Protein AF-A0A832JAD4-F1 (afdb_monomer_lite)

Sequence (113 aa):
MDERKDVEKTIIETLKQYPYGLSISELAKILKINRVTLSKYLDILREKGMINYRPIGRAKVWFVSEDINILEAIFGESDLNRILRKNNNNTYHIGDIKFVLLPSEIIQDLYLV

Radius of gyration: 17.94 Å; chains: 1; bounding box: 52×22×46 Å

Foldseek 3Di:
DDVLVVVLVVLQVVQVVPQVAAFLVVSCVVVVPDSVVVVVSLVVCVVVVQKDFDDDPNTTGIHGRDPCLVCCLQPNPDPNQPAPDDDPPDTDGSPNDPDDDDDPVVVVVNPPD

Secondary structure (DSSP, 8-state):
--HHHHHHHHHHHHHHT-TT-EEHHHHHHHHT--HHHHHHHHHHHHHTTSEEEEEETTEEEEEE-----HHHHHHSS-GGGS-SEEETTEEE-GGG-------HHHHHHHS--

pLDDT: mean 78.14, std 18.18, range [46.75, 97.94]

Structure (mmCIF, N/CA/C/O backbone):
data_AF-A0A832JAD4-F1
#
_entry.id   AF-A0A832JAD4-F1
#
loop_
_atom_site.group_PDB
_atom_site.id
_atom_site.type_symbol
_atom_site.label_atom_id
_atom_site.label_alt_id
_atom_site.label_comp_id
_atom_site.label_asym_id
_atom_site.label_entity_id
_atom_site.label_seq_id
_atom_site.pdbx_PDB_ins_code
_atom_site.Cartn_x
_atom_site.Cartn_y
_atom_site.Cartn_z
_atom_site.occupancy
_atom_site.B_iso_or_equiv
_atom_site.auth_seq_id
_atom_site.auth_comp_id
_atom_site.auth_asym_id
_atom_site.auth_atom_id
_atom_site.pdbx_PDB_model_num
ATOM 1 N N . MET A 1 1 ? -22.122 7.873 9.790 1.00 50.75 1 MET A N 1
ATOM 2 C CA . MET A 1 1 ? -20.706 7.868 9.375 1.00 50.75 1 MET A CA 1
ATOM 3 C C . MET A 1 1 ? -20.147 6.520 9.802 1.00 50.75 1 MET A C 1
ATOM 5 O O . MET A 1 1 ? -20.363 6.157 10.949 1.00 50.75 1 MET A O 1
ATOM 9 N N . ASP A 1 2 ? -19.642 5.711 8.870 1.00 74.19 2 ASP A N 1
ATOM 10 C CA . ASP A 1 2 ? -19.223 4.324 9.141 1.00 74.19 2 ASP A CA 1
ATOM 11 C C . ASP A 1 2 ? -17.738 4.316 9.512 1.00 74.19 2 ASP A C 1
ATOM 13 O O . ASP A 1 2 ? -16.883 4.447 8.639 1.00 74.19 2 ASP A O 1
ATOM 17 N N . GLU A 1 3 ? -17.450 4.174 10.806 1.00 76.50 3 GLU A N 1
ATOM 18 C CA . GLU A 1 3 ? -16.104 4.232 11.399 1.00 76.50 3 GLU A CA 1
ATOM 19 C C . GLU A 1 3 ? -15.094 3.311 10.684 1.00 76.50 3 GLU A C 1
ATOM 21 O O . GLU A 1 3 ? -13.911 3.632 10.577 1.00 76.50 3 GLU A O 1
ATOM 26 N N . ARG A 1 4 ? -15.557 2.191 10.106 1.00 76.31 4 ARG A N 1
ATOM 27 C CA . ARG A 1 4 ? -14.704 1.273 9.331 1.00 76.31 4 ARG A CA 1
ATOM 28 C C . ARG A 1 4 ? -14.215 1.880 8.020 1.00 76.31 4 ARG A C 1
ATOM 30 O O . ARG A 1 4 ? -13.050 1.702 7.665 1.00 76.31 4 ARG A O 1
ATOM 37 N N . LYS A 1 5 ? -15.085 2.601 7.307 1.00 79.81 5 LYS A N 1
ATOM 38 C CA . LYS A 1 5 ? -14.721 3.264 6.044 1.00 79.81 5 LYS A CA 1
ATOM 39 C C . LYS A 1 5 ? -13.705 4.377 6.278 1.00 79.81 5 LYS A C 1
ATOM 41 O O . LYS A 1 5 ? -12.825 4.574 5.443 1.00 79.81 5 LYS A O 1
ATOM 46 N N . ASP A 1 6 ? -13.787 5.045 7.425 1.00 90.50 6 ASP A N 1
ATOM 47 C CA . ASP A 1 6 ? -12.845 6.099 7.798 1.00 90.50 6 ASP A CA 1
ATOM 48 C C . ASP A 1 6 ? -11.436 5.530 8.050 1.00 90.50 6 ASP A C 1
ATOM 50 O O . ASP A 1 6 ? -10.444 6.090 7.574 1.00 90.50 6 ASP A O 1
ATOM 54 N N . VAL A 1 7 ? -11.328 4.367 8.707 1.00 93.50 7 VAL A N 1
ATOM 55 C CA . VAL A 1 7 ? -10.036 3.684 8.916 1.00 93.50 7 VAL A CA 1
ATOM 56 C C . VAL A 1 7 ? -9.431 3.200 7.596 1.00 93.50 7 VAL A C 1
ATOM 58 O O . VAL A 1 7 ? -8.252 3.444 7.339 1.00 93.50 7 VAL A O 1
ATOM 61 N N . GLU A 1 8 ? -10.226 2.549 6.743 1.00 95.00 8 GLU A N 1
ATOM 62 C CA . GLU A 1 8 ? -9.777 2.077 5.425 1.00 95.00 8 GLU A CA 1
ATOM 63 C C . GLU A 1 8 ? -9.231 3.221 4.563 1.00 95.00 8 GLU A C 1
ATOM 65 O O . GLU A 1 8 ? -8.129 3.122 4.015 1.00 95.00 8 GLU A O 1
ATOM 70 N N . LYS A 1 9 ? -9.967 4.335 4.501 1.00 95.62 9 LYS A N 1
ATOM 71 C CA . LYS A 1 9 ? -9.557 5.534 3.768 1.00 95.62 9 LYS A CA 1
ATOM 72 C C . LYS A 1 9 ? -8.243 6.101 4.307 1.00 95.62 9 LYS A C 1
ATOM 74 O O . LYS A 1 9 ? -7.336 6.369 3.524 1.00 95.62 9 LYS A O 1
ATOM 79 N N . THR A 1 10 ? -8.111 6.210 5.629 1.00 96.69 10 THR A N 1
ATOM 80 C CA . THR A 1 10 ? -6.897 6.739 6.273 1.00 96.69 10 THR A CA 1
ATOM 81 C C . THR A 1 10 ? -5.666 5.875 5.965 1.00 96.69 10 THR A C 1
ATOM 83 O O . THR A 1 10 ? -4.578 6.404 5.722 1.00 96.69 10 THR A O 1
ATOM 86 N N . ILE A 1 11 ? -5.819 4.544 5.932 1.00 97.31 11 ILE A N 1
ATOM 87 C CA . ILE A 1 11 ? -4.735 3.619 5.557 1.00 97.31 11 ILE A CA 1
ATOM 88 C C . ILE A 1 11 ? -4.285 3.873 4.115 1.00 97.31 11 ILE A C 1
ATOM 90 O O . ILE A 1 11 ? -3.085 4.008 3.871 1.00 97.31 11 ILE A O 1
ATOM 94 N N . ILE A 1 12 ? -5.229 3.959 3.173 1.00 95.56 12 ILE A N 1
ATOM 95 C CA . ILE A 1 12 ? -4.923 4.202 1.756 1.00 95.56 12 ILE A CA 1
ATOM 96 C C . ILE A 1 12 ? -4.238 5.560 1.583 1.00 95.56 12 ILE A C 1
ATOM 98 O O . ILE A 1 12 ? -3.198 5.639 0.936 1.00 95.56 12 ILE A O 1
ATOM 102 N N . GLU A 1 13 ? -4.787 6.622 2.174 1.00 95.56 13 GLU A N 1
ATOM 103 C CA . GLU A 1 13 ? -4.217 7.973 2.090 1.00 95.56 13 GLU A CA 1
ATOM 104 C C . GLU A 1 13 ? -2.801 8.033 2.660 1.00 95.56 13 GLU A C 1
ATOM 106 O O . GLU A 1 13 ? -1.930 8.668 2.069 1.00 95.56 13 GLU A O 1
ATOM 111 N N . THR A 1 14 ? -2.547 7.312 3.753 1.00 96.81 14 THR A N 1
ATOM 112 C CA . THR A 1 14 ? -1.196 7.187 4.304 1.00 96.81 14 THR A CA 1
ATOM 113 C C . THR A 1 14 ? -0.284 6.478 3.313 1.00 96.81 14 THR A C 1
ATOM 115 O O . THR A 1 14 ? 0.764 7.011 2.979 1.00 96.81 14 THR A O 1
ATOM 118 N N . LEU A 1 15 ? -0.674 5.318 2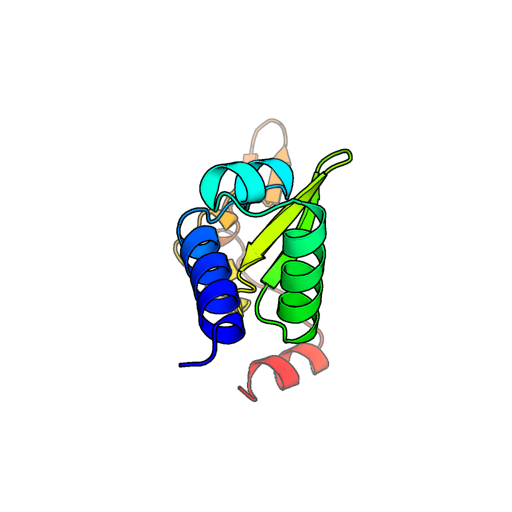.780 1.00 95.12 15 LEU A N 1
ATOM 119 C CA . LEU A 1 15 ? 0.160 4.574 1.830 1.00 95.12 15 LEU A CA 1
ATOM 120 C C . LEU A 1 15 ? 0.456 5.357 0.539 1.00 95.12 15 LEU A C 1
ATOM 122 O O . LEU A 1 15 ? 1.564 5.238 0.023 1.00 95.12 15 LEU A O 1
ATOM 126 N N . LYS A 1 16 ? -0.460 6.212 0.063 1.00 90.19 16 LYS A N 1
ATOM 127 C CA . LYS A 1 16 ? -0.212 7.107 -1.088 1.00 90.19 16 LYS A CA 1
ATOM 128 C C . LYS A 1 16 ? 0.936 8.095 -0.856 1.00 90.19 16 LYS A C 1
ATOM 130 O O . LYS A 1 16 ? 1.585 8.504 -1.809 1.00 90.19 16 LYS A O 1
ATOM 135 N N . GLN A 1 17 ? 1.202 8.475 0.394 1.00 91.12 17 GLN A N 1
ATOM 136 C CA . GLN A 1 17 ? 2.317 9.366 0.741 1.00 91.12 17 GLN A CA 1
ATOM 137 C C . GLN A 1 17 ? 3.672 8.641 0.766 1.00 91.12 17 GLN A C 1
ATOM 139 O O . GLN A 1 17 ? 4.713 9.294 0.824 1.00 91.12 17 GLN A O 1
ATOM 144 N N . TYR A 1 18 ? 3.676 7.305 0.710 1.00 90.06 18 TYR A N 1
ATOM 145 C CA . TYR A 1 18 ? 4.880 6.477 0.759 1.00 90.06 18 TYR A CA 1
ATOM 146 C C . TYR A 1 18 ? 4.901 5.494 -0.427 1.00 90.06 18 TYR A C 1
ATOM 148 O O . TYR A 1 18 ? 4.591 4.316 -0.242 1.00 90.06 18 TYR A O 1
ATOM 156 N N . PRO A 1 19 ? 5.328 5.928 -1.632 1.00 77.56 19 PRO A N 1
ATOM 157 C CA . PRO A 1 19 ? 5.334 5.092 -2.844 1.00 77.56 19 PRO A CA 1
ATOM 158 C C . PRO A 1 19 ? 6.158 3.800 -2.714 1.00 77.56 19 PRO A C 1
ATOM 160 O O . PRO A 1 19 ? 5.852 2.770 -3.306 1.00 77.56 19 PRO A O 1
ATOM 163 N N . TYR A 1 20 ? 7.200 3.812 -1.877 1.00 82.31 20 TYR A N 1
ATOM 164 C CA . TYR A 1 20 ? 8.018 2.629 -1.584 1.00 82.31 20 TYR A CA 1
ATOM 165 C C . TYR A 1 20 ? 7.363 1.650 -0.592 1.00 82.31 20 TYR A C 1
ATOM 167 O O . TYR A 1 20 ? 7.922 0.583 -0.308 1.00 82.31 20 TYR A O 1
ATOM 175 N N . GLY A 1 21 ? 6.176 1.987 -0.100 1.00 91.31 21 GLY A N 1
ATOM 176 C CA . GLY A 1 21 ? 5.408 1.222 0.861 1.00 91.31 21 GLY A CA 1
ATOM 177 C C . GLY A 1 21 ? 5.932 1.313 2.291 1.00 91.31 21 GLY A C 1
ATOM 178 O O . GLY A 1 21 ? 6.989 1.877 2.571 1.00 91.31 21 GLY A O 1
ATOM 179 N N . LEU A 1 22 ? 5.167 0.729 3.210 1.00 96.69 22 LEU A N 1
ATOM 180 C CA . LEU A 1 22 ? 5.450 0.723 4.642 1.00 96.69 22 LEU A CA 1
ATOM 181 C C . LEU A 1 22 ? 5.250 -0.668 5.238 1.00 96.69 22 LEU A C 1
ATOM 183 O O . LEU A 1 22 ? 4.325 -1.403 4.885 1.00 96.69 22 LEU A O 1
ATOM 187 N N . SER A 1 23 ? 6.088 -1.033 6.200 1.00 97.62 23 SER A N 1
ATOM 188 C CA . SER A 1 23 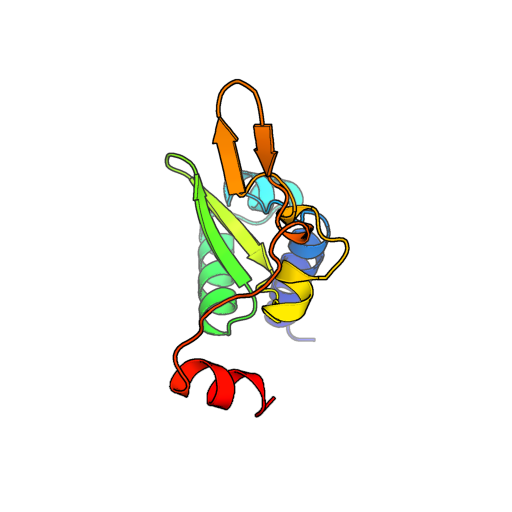? 5.842 -2.205 7.033 1.00 97.62 23 SER A CA 1
ATOM 189 C C . SER A 1 23 ? 4.649 -1.986 7.966 1.00 97.62 23 SER A C 1
ATOM 191 O O . SER A 1 23 ? 4.302 -0.861 8.333 1.00 97.62 23 SER A O 1
ATOM 193 N N . ILE A 1 24 ? 4.058 -3.083 8.449 1.00 97.56 24 ILE A N 1
ATOM 194 C CA . ILE A 1 24 ? 2.981 -3.013 9.452 1.00 97.56 24 ILE A CA 1
ATOM 195 C C . ILE A 1 24 ? 3.411 -2.269 10.728 1.00 97.56 24 ILE A C 1
ATOM 197 O O . ILE A 1 24 ? 2.595 -1.631 11.388 1.00 97.56 24 ILE A O 1
ATOM 201 N N . SER A 1 25 ? 4.700 -2.333 11.077 1.00 97.12 25 SER A N 1
ATOM 202 C CA . SER A 1 25 ? 5.255 -1.651 12.247 1.00 97.12 25 SER A CA 1
ATOM 203 C C . SER A 1 25 ? 5.278 -0.136 12.068 1.00 97.12 25 SER A C 1
ATOM 205 O O . SER A 1 25 ? 4.964 0.587 13.013 1.00 97.12 25 SER A O 1
ATOM 207 N N . GLU A 1 26 ? 5.639 0.332 10.874 1.00 97.94 26 GLU A N 1
ATOM 208 C CA . GLU A 1 26 ? 5.666 1.756 10.532 1.00 97.94 26 GLU A CA 1
ATOM 209 C C . GLU A 1 26 ? 4.248 2.307 10.414 1.00 97.94 26 GLU A C 1
ATOM 211 O O . GLU A 1 26 ? 3.936 3.312 11.052 1.00 97.94 26 GLU A O 1
ATOM 216 N N . LEU A 1 27 ? 3.359 1.596 9.712 1.00 97.69 27 LEU A N 1
ATOM 217 C CA . LEU A 1 27 ? 1.946 1.967 9.608 1.00 97.69 27 LEU A CA 1
ATOM 218 C C . LEU A 1 27 ? 1.277 2.062 10.982 1.00 97.69 27 LEU A C 1
ATOM 220 O O . LEU A 1 27 ? 0.615 3.053 11.271 1.00 97.69 27 LEU A O 1
ATOM 224 N N . ALA A 1 28 ? 1.488 1.078 11.862 1.00 97.69 28 ALA A N 1
ATOM 225 C CA . ALA A 1 28 ? 0.934 1.106 13.216 1.00 97.69 28 ALA A CA 1
ATOM 226 C C . ALA A 1 28 ? 1.424 2.321 14.019 1.00 97.69 28 ALA A C 1
ATOM 228 O O . ALA A 1 28 ? 0.663 2.899 14.795 1.00 97.69 28 ALA A O 1
ATOM 229 N N . LYS A 1 29 ? 2.684 2.730 13.819 1.00 97.75 29 LYS A N 1
ATOM 230 C CA . LYS A 1 29 ? 3.269 3.905 14.476 1.00 97.75 29 LYS A CA 1
ATOM 231 C C . LYS A 1 29 ? 2.675 5.212 13.941 1.00 97.75 29 LYS A C 1
ATOM 233 O O . LYS A 1 29 ? 2.362 6.089 14.741 1.00 97.75 29 LYS A O 1
ATOM 238 N N . ILE A 1 30 ? 2.521 5.332 12.623 1.00 97.19 30 ILE A N 1
ATOM 239 C CA . ILE A 1 30 ? 1.992 6.533 11.956 1.00 97.19 30 ILE A CA 1
ATOM 240 C C . ILE A 1 30 ? 0.503 6.707 12.269 1.00 97.19 30 ILE A C 1
ATOM 242 O O . ILE A 1 30 ? 0.084 7.757 12.748 1.00 97.19 30 ILE A O 1
ATOM 246 N N . LEU A 1 31 ? -0.279 5.648 12.061 1.00 95.38 31 LEU A N 1
ATOM 247 C CA . LEU A 1 31 ? -1.734 5.658 12.214 1.00 95.38 31 LEU A CA 1
ATOM 248 C C . LEU A 1 31 ? -2.186 5.575 13.675 1.00 95.38 31 LEU A C 1
ATOM 250 O O . LEU A 1 31 ? -3.358 5.788 13.966 1.00 95.38 31 LEU A O 1
ATOM 254 N N . LYS A 1 32 ? -1.277 5.228 14.596 1.00 96.25 32 LYS A N 1
ATOM 255 C CA . LYS A 1 32 ? -1.581 4.929 16.006 1.00 96.25 32 LYS A CA 1
ATOM 256 C C . LYS A 1 32 ? -2.643 3.828 16.165 1.00 96.25 32 LYS A C 1
ATOM 258 O O . LYS A 1 32 ? -3.423 3.836 17.113 1.00 96.25 32 LYS A O 1
ATOM 263 N N . ILE A 1 33 ? -2.646 2.853 15.253 1.00 94.69 33 ILE A N 1
ATOM 264 C CA . ILE A 1 33 ? -3.539 1.685 15.269 1.00 94.69 33 ILE A CA 1
ATOM 265 C C . ILE A 1 33 ? -2.755 0.461 15.749 1.00 94.69 33 ILE A C 1
ATOM 267 O O . ILE A 1 33 ? -1.603 0.246 15.372 1.00 94.69 33 ILE A O 1
ATOM 271 N N . ASN A 1 34 ? -3.386 -0.383 16.569 1.00 96.12 34 ASN A N 1
ATOM 272 C CA . ASN A 1 34 ? -2.793 -1.648 16.998 1.00 96.12 34 ASN A CA 1
ATOM 273 C C . ASN A 1 34 ? -2.460 -2.546 15.789 1.00 96.12 34 ASN A C 1
ATOM 275 O O . ASN A 1 34 ? -3.290 -2.722 14.901 1.00 96.12 34 ASN A O 1
ATOM 279 N N . ARG A 1 35 ? -1.276 -3.175 15.783 1.00 96.19 35 ARG A N 1
ATOM 280 C CA . ARG A 1 35 ? -0.804 -4.031 14.676 1.00 96.19 35 ARG A CA 1
ATOM 281 C C . ARG A 1 35 ? -1.764 -5.168 14.319 1.00 96.19 35 ARG A C 1
ATOM 283 O O . ARG A 1 35 ? -1.902 -5.478 13.144 1.00 96.19 35 ARG A O 1
ATOM 290 N N . VAL A 1 36 ? -2.430 -5.780 15.297 1.00 96.12 36 VAL A N 1
ATOM 291 C CA . VAL A 1 36 ? -3.390 -6.871 15.059 1.00 96.12 36 VAL A CA 1
ATOM 292 C C . VAL A 1 36 ? -4.618 -6.345 14.320 1.00 96.12 36 VAL A C 1
ATOM 294 O O . VAL A 1 36 ? -5.039 -6.927 13.324 1.00 96.12 36 VAL A O 1
ATOM 297 N N . THR A 1 37 ? -5.166 -5.217 14.773 1.00 95.50 37 THR A N 1
ATOM 298 C CA . THR A 1 37 ? -6.291 -4.542 14.113 1.00 95.50 37 THR A CA 1
ATOM 299 C C . THR A 1 37 ? -5.904 -4.076 12.715 1.00 95.50 37 THR A C 1
ATOM 301 O O . THR A 1 37 ? -6.631 -4.325 11.758 1.00 95.50 37 THR A O 1
ATOM 304 N N . LEU A 1 38 ? -4.730 -3.457 12.585 1.00 97.44 38 LEU A N 1
ATOM 305 C CA . LEU A 1 38 ? -4.208 -2.986 11.312 1.00 97.44 38 LEU A CA 1
ATOM 306 C C . LEU A 1 38 ? -4.003 -4.140 10.323 1.00 97.44 38 LEU A C 1
ATOM 308 O O . LEU A 1 38 ? -4.367 -3.988 9.166 1.00 97.44 38 LEU A O 1
ATOM 312 N N . SER A 1 39 ? -3.500 -5.299 10.766 1.00 96.88 39 SER A N 1
ATOM 313 C CA . SER A 1 39 ? -3.365 -6.482 9.903 1.00 96.88 39 SER A CA 1
ATOM 314 C C . SER A 1 39 ? -4.701 -6.870 9.279 1.00 96.88 39 SER A C 1
ATOM 316 O O . SER A 1 39 ? -4.759 -7.064 8.074 1.00 96.88 39 SER A O 1
ATOM 318 N N . LYS A 1 40 ? -5.783 -6.900 10.072 1.00 96.81 40 LYS A N 1
ATOM 319 C CA . LYS A 1 40 ? -7.123 -7.230 9.564 1.00 96.81 40 LYS A CA 1
ATOM 320 C C . LYS A 1 40 ? -7.581 -6.247 8.490 1.00 96.81 40 LYS A C 1
ATOM 322 O O . LYS A 1 40 ? -8.084 -6.671 7.458 1.00 96.81 40 LYS A O 1
ATOM 327 N N . TYR A 1 41 ? -7.394 -4.947 8.716 1.00 97.62 41 TYR A N 1
ATOM 328 C CA . TYR A 1 41 ? -7.748 -3.938 7.716 1.00 97.62 41 TYR A CA 1
ATOM 329 C C . TYR A 1 41 ? -6.893 -4.046 6.452 1.00 97.62 41 TYR A C 1
ATOM 331 O O . TYR A 1 41 ? -7.425 -3.916 5.355 1.00 97.62 41 TYR A O 1
ATOM 339 N N . LEU A 1 42 ? -5.592 -4.310 6.588 1.00 97.50 42 LEU A N 1
ATOM 340 C CA . LEU A 1 42 ? -4.702 -4.505 5.445 1.00 97.50 42 LEU A CA 1
ATOM 341 C C . LEU A 1 42 ? -5.097 -5.743 4.626 1.00 97.50 42 LEU A C 1
ATOM 343 O O . LEU A 1 42 ? -5.115 -5.679 3.400 1.00 97.50 42 LEU A O 1
ATOM 347 N N . ASP A 1 43 ? -5.469 -6.838 5.288 1.00 96.94 43 ASP A N 1
ATOM 348 C CA . ASP A 1 43 ? -5.948 -8.046 4.615 1.00 96.94 43 ASP A CA 1
ATOM 349 C C . ASP A 1 43 ? -7.272 -7.777 3.869 1.00 96.94 43 ASP A C 1
ATOM 351 O O . ASP A 1 43 ? -7.365 -8.086 2.683 1.00 96.94 43 ASP A O 1
ATOM 355 N N . ILE A 1 44 ? -8.239 -7.089 4.495 1.00 95.88 44 ILE A N 1
ATOM 356 C CA . ILE A 1 44 ? -9.507 -6.682 3.849 1.00 95.88 44 ILE A CA 1
ATOM 357 C C . ILE A 1 44 ? -9.256 -5.779 2.633 1.00 95.88 44 ILE A C 1
ATOM 359 O O . ILE A 1 44 ? -9.843 -5.976 1.570 1.00 95.88 44 ILE A O 1
ATOM 363 N N . LEU A 1 45 ? -8.401 -4.764 2.771 1.00 95.56 45 LEU A N 1
ATOM 364 C CA . LEU A 1 45 ? -8.083 -3.841 1.678 1.00 95.56 45 LEU A CA 1
ATOM 365 C C . LEU A 1 45 ? -7.375 -4.549 0.521 1.00 95.56 45 LEU A C 1
ATOM 367 O O . LEU A 1 45 ? -7.597 -4.200 -0.638 1.00 95.56 45 LEU A O 1
ATOM 371 N N . ARG A 1 46 ? -6.552 -5.554 0.827 1.00 95.19 46 ARG A N 1
ATOM 372 C CA . ARG A 1 46 ? -5.895 -6.386 -0.178 1.00 95.19 46 ARG A CA 1
ATOM 373 C C . ARG A 1 46 ? -6.870 -7.310 -0.891 1.00 95.19 46 ARG A C 1
ATOM 375 O O . ARG A 1 46 ? -6.786 -7.430 -2.106 1.00 95.19 46 ARG A O 1
ATOM 382 N N . GLU A 1 47 ? -7.807 -7.922 -0.172 1.00 93.56 47 GLU A N 1
ATOM 383 C CA . GLU A 1 47 ? -8.895 -8.701 -0.782 1.00 93.56 47 GLU A CA 1
ATOM 384 C C . GLU A 1 47 ? -9.763 -7.836 -1.707 1.00 93.56 47 GLU A C 1
ATOM 386 O O . GLU A 1 47 ? -10.193 -8.300 -2.758 1.00 93.56 47 GLU A O 1
ATOM 391 N N . LYS A 1 48 ? -9.951 -6.555 -1.365 1.00 91.38 48 LYS A N 1
ATOM 392 C CA . LYS A 1 48 ? -10.607 -5.552 -2.221 1.00 91.38 48 LYS A CA 1
ATOM 393 C C . LYS A 1 48 ? -9.750 -5.080 -3.406 1.00 91.38 48 LYS A C 1
ATOM 395 O O . LYS A 1 48 ? -10.219 -4.253 -4.178 1.00 91.38 48 LYS A O 1
ATOM 400 N N . GLY A 1 49 ? -8.499 -5.526 -3.521 1.00 87.19 49 GLY A N 1
ATOM 401 C CA . GLY A 1 49 ? -7.563 -5.109 -4.568 1.00 87.19 49 GLY A CA 1
ATOM 402 C C . GLY A 1 49 ? -6.954 -3.715 -4.385 1.00 87.19 49 GLY A C 1
ATOM 403 O O . GLY A 1 49 ? -6.104 -3.333 -5.173 1.00 87.19 49 GLY A O 1
ATOM 404 N N . MET A 1 50 ? -7.310 -2.971 -3.333 1.00 91.19 50 MET A N 1
ATOM 405 C CA . MET A 1 50 ? -6.900 -1.569 -3.135 1.00 91.19 50 MET A CA 1
ATOM 406 C C . MET A 1 50 ? -5.425 -1.411 -2.752 1.00 91.19 50 MET A C 1
ATOM 408 O O . MET A 1 50 ? -4.818 -0.364 -2.977 1.00 91.19 50 MET A O 1
ATOM 412 N N . ILE A 1 51 ? -4.856 -2.428 -2.106 1.00 93.81 51 ILE A N 1
ATOM 413 C CA . ILE A 1 51 ? -3.462 -2.445 -1.665 1.00 93.81 51 ILE A CA 1
ATOM 414 C C . ILE A 1 51 ? -2.845 -3.818 -1.916 1.00 93.81 51 ILE A C 1
ATOM 416 O O . ILE A 1 51 ? -3.544 -4.833 -1.955 1.00 93.81 51 ILE A O 1
ATOM 420 N N . ASN A 1 52 ? -1.522 -3.875 -1.981 1.00 93.06 52 ASN A N 1
ATOM 421 C CA . ASN A 1 52 ? -0.781 -5.128 -2.012 1.00 93.06 52 ASN A CA 1
ATOM 422 C C . ASN A 1 52 ? 0.452 -5.045 -1.102 1.00 93.06 52 ASN A C 1
ATOM 424 O O . ASN A 1 52 ? 0.698 -4.027 -0.452 1.00 93.06 52 ASN A O 1
ATOM 428 N N . TYR A 1 53 ? 1.220 -6.130 -1.002 1.00 93.88 53 TYR A N 1
ATOM 429 C CA . TYR A 1 53 ? 2.490 -6.122 -0.286 1.00 93.88 53 TYR A CA 1
ATOM 430 C C . TYR A 1 53 ? 3.580 -6.881 -1.029 1.00 93.88 53 TYR A C 1
ATOM 432 O O . TYR A 1 53 ? 3.323 -7.827 -1.773 1.00 93.88 53 TYR A O 1
ATOM 440 N N . ARG A 1 54 ? 4.828 -6.514 -0.736 1.00 90.38 54 ARG A N 1
ATOM 441 C CA . ARG A 1 54 ? 6.025 -7.258 -1.135 1.00 90.38 54 ARG A CA 1
ATOM 442 C C . ARG A 1 54 ? 6.816 -7.709 0.094 1.00 90.38 54 ARG A C 1
ATOM 444 O O . ARG A 1 54 ? 6.873 -6.971 1.082 1.00 90.38 54 ARG A O 1
ATOM 451 N N . PRO A 1 55 ? 7.420 -8.906 0.074 1.00 89.12 55 PRO A N 1
ATOM 452 C CA . PRO A 1 55 ? 8.326 -9.322 1.133 1.00 89.12 55 PRO A CA 1
ATOM 453 C C . PRO A 1 55 ? 9.663 -8.574 1.008 1.00 89.12 55 PRO A C 1
ATOM 455 O O . PRO A 1 55 ? 10.301 -8.607 -0.041 1.00 89.12 55 PRO A O 1
ATOM 458 N N . ILE A 1 56 ? 10.107 -7.927 2.086 1.00 86.50 56 ILE A N 1
ATOM 459 C CA . ILE A 1 56 ? 11.469 -7.395 2.228 1.00 86.50 56 ILE A CA 1
ATOM 460 C C . ILE A 1 56 ? 12.073 -8.002 3.493 1.00 86.50 56 ILE A C 1
ATOM 462 O O . ILE A 1 56 ? 11.678 -7.684 4.619 1.00 86.50 56 ILE A O 1
ATOM 466 N N . GLY A 1 57 ? 13.005 -8.940 3.306 1.00 91.94 57 GLY A N 1
ATOM 467 C CA . GLY A 1 57 ? 13.495 -9.786 4.392 1.00 91.94 57 GLY A CA 1
ATOM 468 C C . GLY A 1 57 ? 12.340 -10.554 5.044 1.00 91.94 57 GLY A C 1
ATOM 469 O O . GLY A 1 57 ? 11.682 -11.361 4.397 1.00 91.94 57 GLY A O 1
ATOM 470 N N . ARG A 1 58 ? 12.083 -10.288 6.331 1.00 90.88 58 ARG A N 1
ATOM 471 C CA . ARG A 1 58 ? 10.973 -10.897 7.095 1.00 90.88 58 ARG A CA 1
ATOM 472 C C . ARG A 1 58 ? 9.720 -10.017 7.172 1.00 90.88 58 ARG A C 1
ATOM 474 O O . ARG A 1 58 ? 8.732 -10.428 7.776 1.00 90.88 58 ARG A O 1
ATOM 481 N N . ALA A 1 59 ? 9.757 -8.805 6.621 1.00 91.19 59 ALA A N 1
ATOM 482 C CA . ALA A 1 59 ? 8.656 -7.854 6.709 1.00 91.19 59 ALA A CA 1
ATOM 483 C C . ALA A 1 59 ? 7.796 -7.879 5.440 1.00 91.19 59 ALA A C 1
ATOM 485 O O . ALA A 1 59 ? 8.312 -7.940 4.326 1.00 91.19 59 ALA A O 1
ATOM 486 N N . LYS A 1 60 ? 6.475 -7.765 5.615 1.00 94.81 60 LYS A N 1
ATOM 487 C CA . LYS A 1 60 ? 5.568 -7.353 4.539 1.00 94.81 60 LYS A CA 1
ATOM 488 C C . LYS A 1 60 ? 5.606 -5.831 4.443 1.00 94.81 60 LYS A C 1
ATOM 490 O O . LYS A 1 60 ? 5.291 -5.166 5.432 1.00 94.81 60 LYS A O 1
ATOM 495 N N . VAL A 1 61 ? 5.985 -5.312 3.281 1.00 95.44 61 VAL A N 1
ATOM 496 C CA . VAL A 1 61 ? 5.936 -3.883 2.954 1.00 95.44 61 VAL A CA 1
ATOM 497 C C . VAL A 1 61 ? 4.723 -3.650 2.068 1.00 95.44 61 VAL A C 1
ATOM 499 O O . VAL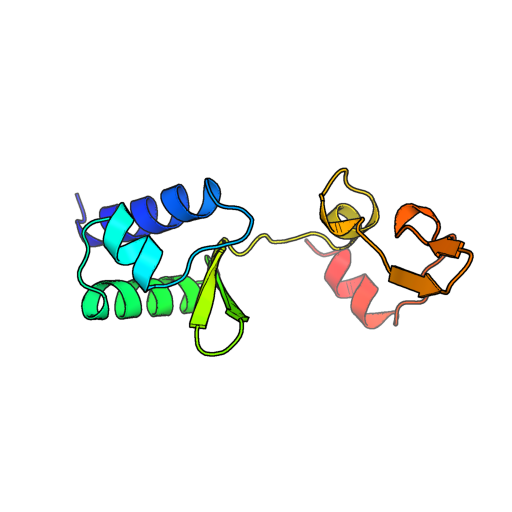 A 1 61 ? 4.671 -4.166 0.953 1.00 95.44 61 VAL A O 1
ATOM 502 N N . TRP A 1 62 ? 3.742 -2.937 2.607 1.00 96.56 62 TRP A N 1
ATOM 503 C CA . TRP A 1 62 ? 2.439 -2.676 2.006 1.00 96.56 62 TRP A CA 1
ATOM 504 C C . TRP A 1 62 ? 2.473 -1.396 1.182 1.00 96.56 62 TRP A C 1
ATOM 506 O O . TRP A 1 62 ? 3.108 -0.431 1.596 1.00 96.56 62 TRP A O 1
ATOM 516 N N . PHE A 1 63 ? 1.787 -1.383 0.049 1.00 93.12 63 PHE A N 1
ATOM 517 C CA . PHE A 1 63 ? 1.698 -0.252 -0.873 1.00 93.12 63 PHE A CA 1
ATOM 518 C C . PHE A 1 63 ? 0.310 -0.229 -1.521 1.00 93.12 63 PHE A C 1
ATOM 520 O O . PHE A 1 63 ? -0.378 -1.252 -1.544 1.00 93.12 63 PHE A O 1
ATOM 527 N N . VAL A 1 64 ? -0.124 0.935 -2.008 1.00 92.88 64 VAL A N 1
ATOM 528 C CA . VAL A 1 64 ? -1.373 1.034 -2.778 1.00 92.88 64 VAL A CA 1
ATOM 529 C C . VAL A 1 64 ? -1.212 0.235 -4.059 1.00 92.88 64 VAL A C 1
ATOM 531 O O . VAL A 1 64 ? -0.187 0.353 -4.721 1.00 92.88 64 VAL A O 1
ATOM 534 N N . SER A 1 65 ? -2.201 -0.588 -4.392 1.00 86.81 65 SER A N 1
ATOM 535 C CA . SER A 1 65 ? -2.240 -1.230 -5.698 1.00 86.81 65 SER A CA 1
ATOM 536 C C . SER A 1 65 ? -2.429 -0.128 -6.727 1.00 86.81 65 SER A C 1
ATOM 538 O O . SER A 1 65 ? -3.502 0.461 -6.830 1.00 86.81 65 SER A O 1
ATOM 540 N N . GLU A 1 66 ? -1.364 0.202 -7.434 1.00 69.88 66 GLU A N 1
ATOM 541 C CA . GLU A 1 66 ? -1.473 0.987 -8.645 1.00 69.88 66 GLU A CA 1
ATOM 542 C C . GLU A 1 66 ? -1.841 -0.004 -9.748 1.00 69.88 66 GLU A C 1
ATOM 544 O O . GLU A 1 66 ? -1.136 -1.000 -9.947 1.00 69.88 66 GLU A O 1
ATOM 549 N N . ASP A 1 67 ? -2.948 0.247 -10.446 1.00 55.94 67 ASP A N 1
ATOM 550 C CA . ASP A 1 67 ? -3.171 -0.317 -11.775 1.00 55.94 67 ASP A CA 1
ATOM 551 C C . ASP A 1 67 ? -2.121 0.315 -12.692 1.00 55.94 67 ASP A C 1
ATOM 553 O O . ASP A 1 67 ? -2.392 1.250 -13.441 1.00 55.94 67 ASP A O 1
ATOM 557 N N . ILE A 1 68 ? -0.871 -0.128 -12.554 1.00 53.31 68 ILE A N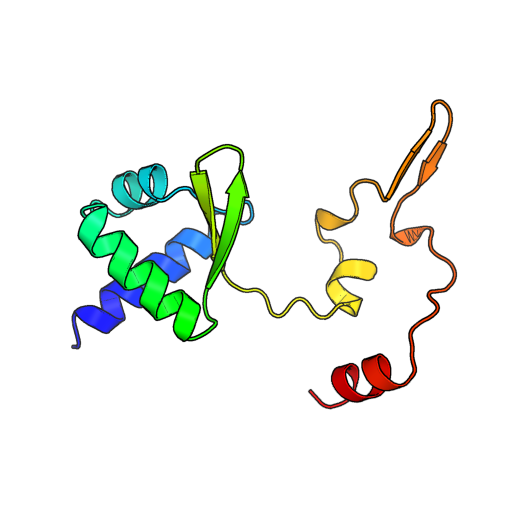 1
ATOM 558 C CA . ILE A 1 68 ? 0.207 0.320 -13.417 1.00 53.31 68 ILE A CA 1
ATOM 559 C C . ILE A 1 68 ? -0.111 -0.282 -14.771 1.00 53.31 68 ILE A C 1
ATOM 561 O O . ILE A 1 68 ? 0.117 -1.472 -15.018 1.00 53.31 68 ILE A O 1
ATOM 565 N N . ASN A 1 69 ? -0.643 0.556 -15.654 1.00 54.25 69 ASN A N 1
ATOM 566 C CA . ASN A 1 69 ? -0.662 0.234 -17.059 1.00 54.25 69 ASN A CA 1
ATOM 567 C C . ASN A 1 69 ? 0.788 -0.083 -17.441 1.00 54.25 69 ASN A C 1
ATOM 569 O O . ASN A 1 69 ? 1.693 0.712 -17.184 1.00 54.25 69 ASN A O 1
ATOM 573 N N . ILE A 1 70 ? 1.032 -1.258 -18.019 1.00 58.09 70 ILE A N 1
ATOM 574 C CA . ILE A 1 70 ? 2.390 -1.686 -18.369 1.00 58.09 70 ILE A CA 1
ATOM 575 C C . ILE A 1 70 ? 3.077 -0.645 -19.269 1.00 58.09 70 ILE A C 1
ATOM 577 O O . ILE A 1 70 ? 4.289 -0.472 -19.201 1.00 58.09 70 ILE A O 1
ATOM 581 N N . LEU A 1 71 ? 2.292 0.102 -20.053 1.00 57.16 71 LEU A N 1
ATOM 582 C CA . LEU A 1 71 ? 2.762 1.212 -20.869 1.00 57.16 71 LEU A CA 1
ATOM 583 C C . LEU A 1 71 ? 3.216 2.395 -20.010 1.00 57.16 71 LEU A C 1
ATOM 585 O O . LEU A 1 71 ? 4.244 2.984 -20.308 1.00 57.16 71 LEU A O 1
ATOM 589 N N . GLU A 1 72 ? 2.524 2.722 -18.923 1.00 54.56 72 GLU A N 1
ATOM 590 C CA . GLU A 1 72 ? 2.958 3.761 -17.980 1.00 54.56 72 GLU A CA 1
ATOM 591 C C . GLU A 1 72 ? 4.200 3.323 -17.185 1.00 54.56 72 GLU A C 1
ATOM 593 O O . GLU A 1 72 ? 5.100 4.124 -16.945 1.00 54.56 72 GLU A O 1
ATOM 598 N N . ALA A 1 73 ? 4.326 2.032 -16.864 1.00 55.94 73 ALA A N 1
ATOM 599 C CA . ALA A 1 73 ? 5.547 1.481 -16.265 1.00 55.94 73 ALA A CA 1
ATOM 600 C C . ALA A 1 73 ? 6.762 1.565 -17.204 1.00 55.94 73 ALA A C 1
ATOM 602 O O . ALA A 1 73 ? 7.880 1.796 -16.746 1.00 55.94 73 ALA A O 1
ATOM 603 N N . ILE A 1 74 ? 6.549 1.321 -18.502 1.00 55.47 74 ILE A N 1
ATOM 604 C CA . ILE A 1 74 ? 7.616 1.250 -19.511 1.00 55.47 74 ILE A CA 1
ATOM 605 C C . ILE A 1 74 ? 7.963 2.637 -20.069 1.00 55.47 74 ILE A C 1
ATOM 607 O O . ILE A 1 74 ? 9.132 2.914 -20.330 1.00 55.47 74 ILE A O 1
ATOM 611 N N . PHE A 1 75 ? 6.964 3.496 -20.268 1.00 57.12 75 PHE A N 1
ATOM 612 C CA . PHE A 1 75 ? 7.097 4.773 -20.975 1.00 57.12 75 PHE A CA 1
ATOM 613 C C . PHE A 1 75 ? 6.820 6.003 -20.100 1.00 57.12 75 PHE A C 1
ATOM 615 O O . PHE A 1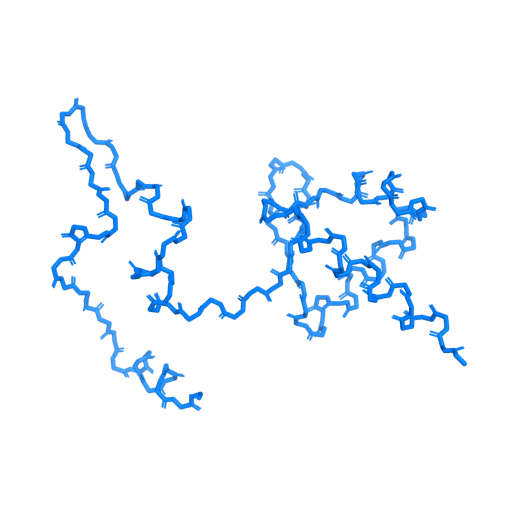 75 ? 7.033 7.123 -20.558 1.00 57.12 75 PHE A O 1
ATOM 622 N N . GLY A 1 76 ? 6.339 5.828 -18.867 1.00 52.78 76 GLY A N 1
ATOM 623 C CA . GLY A 1 76 ? 6.104 6.928 -17.934 1.00 52.78 76 GLY A CA 1
ATOM 624 C C . GLY A 1 76 ? 7.384 7.410 -17.247 1.00 52.78 76 GLY A C 1
ATOM 625 O O . GLY A 1 76 ? 8.383 6.693 -17.147 1.00 52.78 76 GLY A O 1
ATOM 626 N N . GLU A 1 77 ? 7.338 8.623 -16.694 1.00 51.19 77 GLU A N 1
ATOM 627 C CA . GLU A 1 77 ? 8.429 9.224 -15.906 1.00 51.19 77 GLU A CA 1
ATOM 628 C C . GLU A 1 77 ? 8.563 8.616 -14.492 1.00 51.19 77 GLU A C 1
ATOM 630 O O . GLU A 1 77 ? 8.954 9.287 -13.539 1.00 51.19 77 GLU A O 1
ATOM 635 N N . SER A 1 78 ? 8.208 7.341 -14.314 1.00 52.06 78 SER A N 1
ATOM 636 C CA . SER A 1 78 ? 8.281 6.683 -13.010 1.00 52.06 78 SER A CA 1
ATOM 637 C C . SER A 1 78 ? 9.721 6.278 -12.654 1.00 52.06 78 SER A C 1
ATOM 639 O O . SER A 1 78 ? 10.542 5.928 -13.511 1.00 52.06 78 SER A O 1
ATOM 641 N N . ASP A 1 79 ? 10.022 6.260 -11.350 1.00 50.84 79 ASP A N 1
ATOM 642 C CA . ASP A 1 79 ? 11.303 5.808 -10.773 1.00 50.84 79 ASP A CA 1
ATOM 643 C C . ASP A 1 79 ? 11.655 4.336 -11.117 1.00 50.84 79 ASP A C 1
ATOM 645 O O . ASP A 1 79 ? 12.778 3.882 -10.860 1.00 50.84 79 ASP A O 1
ATOM 649 N N . LEU A 1 80 ? 10.723 3.576 -11.717 1.00 48.56 80 LEU A N 1
ATOM 650 C CA . LEU A 1 80 ? 10.900 2.187 -12.166 1.00 48.56 80 LEU A CA 1
ATOM 651 C C . LEU A 1 80 ? 11.870 2.044 -13.347 1.00 48.56 80 LEU A C 1
ATOM 653 O O . LEU A 1 80 ? 12.368 0.948 -13.596 1.00 48.56 80 LEU A O 1
ATOM 657 N N . ASN A 1 81 ? 12.250 3.149 -13.993 1.00 49.72 81 ASN A N 1
ATOM 658 C CA . ASN A 1 81 ? 13.295 3.194 -15.022 1.00 49.72 81 ASN A CA 1
ATOM 659 C C . ASN A 1 81 ? 14.707 2.810 -14.514 1.00 49.72 81 ASN A C 1
ATOM 661 O O . ASN A 1 81 ? 15.687 2.829 -15.273 1.00 49.72 81 ASN A O 1
ATOM 665 N N . ARG A 1 82 ? 14.854 2.450 -13.230 1.00 51.28 82 ARG A N 1
ATOM 666 C CA . ARG A 1 82 ? 16.132 2.073 -12.621 1.00 51.28 82 ARG A CA 1
ATOM 667 C C . ARG A 1 82 ? 16.497 0.607 -12.867 1.00 51.28 82 ARG A C 1
ATOM 669 O O . ARG A 1 82 ? 16.353 -0.250 -12.004 1.00 51.28 82 ARG A O 1
ATOM 676 N N . ILE A 1 83 ? 17.186 0.438 -13.998 1.00 55.06 83 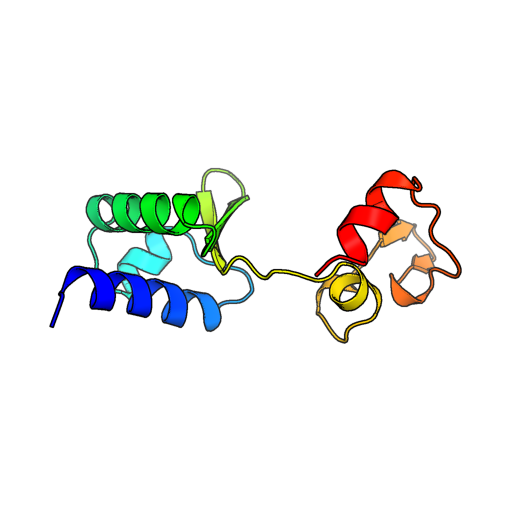ILE A N 1
ATOM 677 C CA . ILE A 1 83 ? 18.204 -0.585 -14.290 1.00 55.06 83 ILE A CA 1
ATOM 678 C C . ILE A 1 83 ? 17.626 -1.963 -14.642 1.00 55.06 83 ILE A C 1
ATOM 680 O O . ILE A 1 83 ? 17.352 -2.787 -13.775 1.00 55.06 83 ILE A O 1
ATOM 684 N N . LEU A 1 84 ? 17.584 -2.265 -15.943 1.00 57.78 84 LEU A N 1
ATOM 685 C CA . LEU A 1 84 ? 17.328 -3.626 -16.434 1.00 57.78 84 LEU A CA 1
ATOM 686 C C . LEU A 1 84 ? 18.507 -4.564 -16.154 1.00 57.78 84 LEU A C 1
ATOM 688 O O . LEU A 1 84 ? 18.324 -5.741 -15.845 1.00 57.78 84 LEU A O 1
ATOM 692 N N . ARG A 1 85 ? 19.739 -4.054 -16.282 1.00 52.50 85 ARG A N 1
ATOM 693 C CA . ARG A 1 85 ? 20.970 -4.810 -16.023 1.00 52.50 85 ARG A CA 1
ATOM 694 C C . ARG A 1 85 ? 22.168 -3.864 -15.952 1.00 52.50 85 ARG A C 1
ATOM 696 O O . ARG A 1 85 ? 22.341 -3.032 -16.837 1.00 52.50 85 ARG A O 1
ATOM 703 N N . LYS A 1 86 ? 23.031 -4.028 -14.946 1.00 47.44 86 LYS A N 1
ATOM 704 C CA . LYS A 1 86 ? 24.370 -3.418 -14.912 1.00 47.44 86 LYS A CA 1
ATOM 705 C C . LYS A 1 86 ? 25.397 -4.496 -15.258 1.00 47.44 86 LYS A C 1
ATOM 707 O O . LYS A 1 86 ? 25.566 -5.441 -14.494 1.00 47.44 86 LYS A O 1
ATOM 712 N N . ASN A 1 87 ? 26.055 -4.371 -16.407 1.00 48.38 87 ASN A N 1
ATOM 713 C CA . ASN A 1 87 ? 27.331 -5.047 -16.671 1.00 48.38 87 ASN A CA 1
ATOM 714 C C . ASN A 1 87 ? 28.427 -3.971 -16.631 1.00 48.38 87 ASN A C 1
ATOM 716 O O . ASN A 1 87 ? 28.124 -2.801 -16.848 1.00 48.38 87 ASN A O 1
ATOM 720 N N . ASN A 1 88 ? 29.667 -4.344 -16.329 1.00 57.81 88 ASN A N 1
ATOM 721 C CA . ASN A 1 88 ? 30.746 -3.487 -15.828 1.00 57.81 88 ASN A CA 1
ATOM 722 C C . ASN A 1 88 ? 31.067 -2.227 -16.661 1.00 57.81 88 ASN A C 1
ATOM 724 O O . ASN A 1 88 ? 31.720 -1.334 -16.132 1.00 57.81 88 ASN A O 1
ATOM 728 N N . ASN A 1 89 ? 30.550 -2.098 -17.890 1.00 61.72 89 ASN A N 1
ATOM 729 C CA . ASN A 1 89 ? 30.734 -0.918 -18.738 1.00 61.72 89 ASN A CA 1
ATOM 730 C C . ASN A 1 89 ? 29.444 -0.289 -19.302 1.00 61.72 89 ASN A C 1
ATOM 732 O O . ASN A 1 89 ? 29.524 0.827 -19.806 1.00 61.72 89 ASN A O 1
ATOM 736 N N . ASN A 1 90 ? 28.273 -0.935 -19.201 1.00 59.72 90 ASN A N 1
ATOM 737 C CA . ASN A 1 90 ? 27.041 -0.434 -19.828 1.00 59.72 90 ASN A CA 1
ATOM 738 C C . ASN A 1 90 ? 25.862 -0.453 -18.844 1.00 59.72 90 ASN A C 1
ATOM 740 O O . ASN A 1 90 ? 25.538 -1.491 -18.255 1.00 59.72 90 ASN A O 1
ATOM 744 N N . THR A 1 91 ? 25.201 0.698 -18.722 1.00 59.44 91 THR A N 1
ATOM 745 C CA . THR A 1 91 ? 23.900 0.856 -18.064 1.00 59.44 91 THR A CA 1
ATOM 746 C C . THR A 1 91 ? 22.824 0.816 -19.142 1.00 59.44 91 THR A C 1
ATOM 748 O O . THR A 1 91 ? 22.908 1.585 -20.092 1.00 59.44 91 THR A O 1
ATOM 751 N N . TYR A 1 92 ? 21.842 -0.075 -19.000 1.00 62.56 92 TYR A N 1
ATOM 752 C CA . TYR A 1 92 ? 20.671 -0.128 -19.880 1.00 62.56 92 TYR A CA 1
ATOM 753 C C . TYR A 1 92 ? 19.443 0.377 -19.121 1.00 62.56 92 TYR A C 1
ATOM 755 O O . TYR A 1 92 ? 19.094 -0.170 -18.062 1.00 62.56 92 TYR A O 1
ATOM 763 N N . HIS A 1 93 ? 18.806 1.411 -19.657 1.00 63.16 93 HIS A N 1
ATOM 764 C CA . HIS A 1 93 ? 17.541 1.951 -19.175 1.00 63.16 93 HIS A CA 1
ATOM 765 C C . HIS A 1 93 ? 16.369 1.236 -19.858 1.00 63.16 93 HIS A C 1
ATOM 767 O O . HIS A 1 93 ? 16.504 0.719 -20.965 1.00 63.16 93 HIS A O 1
ATOM 773 N N . ILE A 1 94 ? 15.203 1.203 -19.208 1.00 60.25 94 ILE A N 1
ATOM 774 C CA . ILE A 1 94 ? 13.977 0.656 -19.818 1.00 60.25 94 ILE A CA 1
ATOM 775 C C . ILE A 1 94 ? 13.625 1.408 -21.106 1.00 60.25 94 ILE A C 1
ATOM 777 O O . ILE A 1 94 ? 13.304 0.773 -22.108 1.00 60.25 94 ILE A O 1
ATOM 781 N N . GLY A 1 95 ? 13.813 2.730 -21.121 1.00 57.94 95 GLY A N 1
ATOM 782 C CA . GLY A 1 95 ? 13.641 3.555 -22.319 1.00 57.94 95 GLY A CA 1
ATOM 783 C C . GLY A 1 95 ? 14.572 3.213 -23.493 1.00 57.94 95 GLY A C 1
ATOM 784 O O . GLY A 1 95 ? 14.288 3.620 -24.615 1.00 57.94 95 GLY A O 1
ATOM 785 N N . ASP A 1 96 ? 15.644 2.435 -23.284 1.00 64.12 96 ASP A N 1
ATOM 786 C CA . ASP A 1 96 ? 16.518 1.971 -24.374 1.00 64.12 96 ASP A CA 1
ATOM 787 C C . ASP A 1 96 ? 15.926 0.767 -25.136 1.00 64.12 96 ASP A C 1
ATOM 789 O O . ASP A 1 96 ? 16.465 0.349 -26.170 1.00 64.12 96 ASP A O 1
ATOM 793 N N . ILE A 1 97 ? 14.830 0.174 -24.643 1.00 69.88 97 ILE A N 1
ATOM 794 C CA . ILE A 1 97 ? 14.157 -0.941 -25.312 1.00 69.88 97 ILE A CA 1
ATOM 795 C C . ILE A 1 97 ? 13.512 -0.439 -26.610 1.00 69.88 97 ILE A C 1
ATOM 797 O O . ILE A 1 97 ? 12.558 0.331 -26.604 1.00 69.88 97 ILE A O 1
ATOM 801 N N . LYS A 1 98 ? 13.994 -0.948 -27.749 1.00 63.19 98 LYS A N 1
ATOM 802 C CA . LYS A 1 98 ? 13.443 -0.622 -29.076 1.00 63.19 98 LYS A CA 1
ATOM 803 C C . LYS A 1 98 ? 12.172 -1.398 -29.428 1.00 63.19 98 LYS A C 1
ATOM 805 O O . LYS A 1 98 ? 11.396 -0.934 -30.254 1.00 63.19 98 LYS A O 1
ATOM 810 N N . PHE A 1 99 ? 11.989 -2.593 -28.866 1.00 64.88 99 PHE A N 1
ATOM 811 C CA . PHE A 1 99 ? 10.808 -3.432 -29.079 1.00 64.88 99 PHE A CA 1
ATOM 812 C C . PHE A 1 99 ? 10.665 -4.467 -27.954 1.00 64.88 99 PHE A C 1
ATOM 814 O O . PHE A 1 99 ? 11.663 -4.938 -27.407 1.00 64.88 99 PHE A O 1
ATOM 821 N N . VAL A 1 100 ? 9.424 -4.847 -27.640 1.00 71.00 100 VAL A N 1
ATOM 822 C CA . VAL A 1 100 ? 9.079 -5.929 -26.705 1.00 71.00 100 VAL A CA 1
ATOM 823 C C . VAL A 1 100 ? 8.277 -6.976 -27.474 1.00 71.00 100 VAL A C 1
ATOM 825 O O . VAL A 1 100 ? 7.381 -6.629 -28.239 1.00 71.00 100 VAL A O 1
ATOM 828 N N . LEU A 1 101 ? 8.602 -8.256 -27.289 1.00 75.75 101 LEU A N 1
ATOM 829 C CA . LEU A 1 101 ? 7.809 -9.365 -27.816 1.00 75.75 101 LEU A CA 1
ATOM 830 C C . LEU A 1 101 ? 6.842 -9.825 -26.729 1.00 75.75 101 LEU A C 1
ATOM 832 O O . LEU A 1 101 ? 7.278 -10.321 -25.691 1.00 75.75 101 LEU A O 1
ATOM 836 N N . LEU A 1 102 ? 5.546 -9.652 -26.973 1.00 72.50 102 LEU A N 1
ATOM 837 C CA . LEU A 1 102 ? 4.487 -10.108 -26.080 1.00 72.50 102 LEU A CA 1
ATOM 838 C C . LEU A 1 102 ? 3.638 -11.171 -26.790 1.00 72.50 102 LEU A C 1
ATOM 840 O O . LEU A 1 102 ? 3.308 -10.983 -27.964 1.00 72.50 102 LEU A O 1
ATOM 844 N N . PRO A 1 103 ? 3.276 -12.271 -26.106 1.00 81.06 103 PRO A N 1
ATOM 845 C CA . PRO A 1 103 ? 2.232 -13.178 -26.569 1.00 81.06 103 PRO A CA 1
ATOM 846 C C . PRO A 1 103 ? 0.936 -12.411 -26.858 1.00 81.06 103 PRO A C 1
ATOM 848 O O . PRO A 1 103 ? 0.579 -11.484 -26.125 1.00 81.06 103 PRO A O 1
ATOM 851 N N . SER A 1 104 ? 0.236 -12.780 -27.932 1.00 75.81 104 SER A N 1
ATOM 852 C CA . SER A 1 104 ? -0.960 -12.063 -28.397 1.00 75.81 104 SER A CA 1
ATOM 853 C C . SER A 1 104 ? -2.092 -12.043 -27.372 1.00 75.81 104 SER A C 1
ATOM 855 O O . SER A 1 104 ? -2.897 -11.116 -27.369 1.00 75.81 104 SER A O 1
ATOM 857 N N . GLU A 1 105 ? -2.128 -13.034 -26.488 1.00 74.44 105 GLU A N 1
ATOM 858 C CA . GLU A 1 105 ? -3.096 -13.160 -25.402 1.00 74.44 105 GLU A CA 1
ATOM 859 C C . GLU A 1 105 ? -2.982 -11.974 -24.433 1.00 74.44 105 GLU A C 1
ATOM 861 O O . GLU A 1 105 ? -3.988 -11.396 -24.044 1.00 74.44 105 GLU A O 1
ATOM 866 N N . ILE A 1 106 ? -1.753 -11.530 -24.138 1.00 67.75 106 ILE A N 1
ATOM 867 C CA . ILE A 1 106 ? -1.494 -10.406 -23.222 1.00 67.75 106 ILE A CA 1
ATOM 868 C C . ILE A 1 106 ? -1.959 -9.078 -23.831 1.00 67.75 106 ILE A C 1
ATOM 870 O O . ILE A 1 106 ? -2.402 -8.184 -23.117 1.00 67.75 106 ILE A O 1
ATOM 874 N N . ILE A 1 107 ? -1.874 -8.936 -25.157 1.00 63.38 107 ILE A N 1
ATOM 875 C CA . ILE A 1 107 ? -2.310 -7.719 -25.856 1.00 63.38 107 ILE A CA 1
ATOM 876 C C . ILE A 1 107 ? -3.831 -7.554 -25.742 1.00 63.38 107 ILE A C 1
ATOM 878 O O . ILE A 1 107 ? -4.308 -6.437 -25.570 1.00 63.38 107 ILE A O 1
ATOM 882 N N . GLN A 1 108 ? -4.596 -8.646 -25.801 1.00 62.16 108 GLN A N 1
ATOM 883 C CA . GLN A 1 108 ? -6.060 -8.590 -25.719 1.00 62.16 108 GLN A CA 1
ATOM 884 C C . GLN A 1 108 ? -6.534 -8.068 -24.360 1.00 62.16 108 GLN A C 1
ATOM 886 O O . GLN A 1 108 ? -7.395 -7.191 -24.316 1.00 62.16 108 GLN A O 1
ATOM 891 N N . ASP A 1 109 ? -5.909 -8.527 -23.277 1.00 57.44 109 ASP A N 1
ATOM 892 C CA . ASP A 1 109 ? -6.217 -8.068 -21.920 1.00 57.44 109 ASP A CA 1
ATOM 893 C C . ASP A 1 109 ? -5.833 -6.593 -21.699 1.00 57.44 109 ASP A C 1
ATOM 895 O O . ASP A 1 109 ? -6.459 -5.894 -20.905 1.00 57.44 109 ASP A O 1
ATOM 899 N N . LEU A 1 110 ? -4.824 -6.097 -22.424 1.00 54.16 110 LEU A N 1
ATOM 900 C CA . LEU A 1 110 ? -4.296 -4.737 -22.274 1.00 54.16 110 LEU A CA 1
ATOM 901 C C . LEU A 1 110 ? -5.106 -3.663 -23.028 1.00 54.16 110 LEU A C 1
ATOM 903 O O . LEU A 1 110 ? -5.039 -2.491 -22.669 1.00 54.16 110 LEU A O 1
ATOM 907 N N . TYR A 1 111 ? -5.844 -4.041 -24.078 1.00 53.31 111 TYR A N 1
ATOM 908 C CA . TYR A 1 111 ? -6.645 -3.126 -24.913 1.00 53.31 111 TYR A CA 1
ATOM 909 C C . TYR A 1 111 ? -8.138 -3.082 -24.542 1.00 53.31 111 TYR A C 1
ATOM 911 O O . TYR A 1 111 ? -8.897 -2.344 -25.171 1.00 53.31 111 TYR A O 1
ATOM 919 N N . LEU A 1 112 ? -8.572 -3.869 -23.554 1.00 47.38 112 LEU A N 1
ATOM 920 C CA . LEU A 1 112 ? -9.976 -3.984 -23.135 1.00 47.38 112 LEU A CA 1
ATOM 921 C C . LEU A 1 112 ? -10.301 -3.258 -21.813 1.00 47.38 112 LEU A C 1
ATOM 923 O O . LEU A 1 112 ? -11.337 -3.542 -21.210 1.00 47.38 112 LEU A O 1
ATOM 927 N N . VAL A 1 113 ? -9.457 -2.311 -21.384 1.00 46.75 113 VAL A N 1
ATOM 928 C CA . VAL A 1 113 ? -9.702 -1.423 -20.229 1.00 46.75 113 VAL A CA 1
ATOM 929 C C . VAL A 1 113 ? -10.024 -0.009 -20.691 1.00 46.75 113 VAL A C 1
ATOM 931 O O . VAL A 1 113 ? -9.268 0.516 -21.539 1.00 46.75 113 VAL A O 1
#